Protein AF-A0A7V9BVW1-F1 (afdb_monomer_lite)

Secondary structure (DSSP, 8-state):
-----PPPHHHHHHHHHHHTT-EEEETTTT-SEEETTEEPS-TTHHHHHHHTTSEE--SS-TT-EEE-EE-HHHHHHHH--

pLDDT: mean 90.4, std 13.25, range [33.16, 98.38]

Radius of gyration: 11.61 Å; chains: 1; bounding box: 28×20×34 Å

Foldseek 3Di:
DDPPDQQDPVLLVVLVQLVVQQWKAAEFQSQWIDGVNHTDPPSCSSNVCSVVVQWGHDHDDRGDMDRIHGDPVNVVSSVVD

Sequence (81 aa):
MTTISSLTNRDRAVLKAVAAGRCTVSGPHADTLTIDGLCCADQFVGPRLADAGLIAGPTTGLTDTGPARLTESGRALLLAA

Structure (mmCIF, N/CA/C/O backbone):
data_AF-A0A7V9BVW1-F1
#
_entry.id   AF-A0A7V9BVW1-F1
#
loop_
_atom_site.group_PDB
_atom_site.i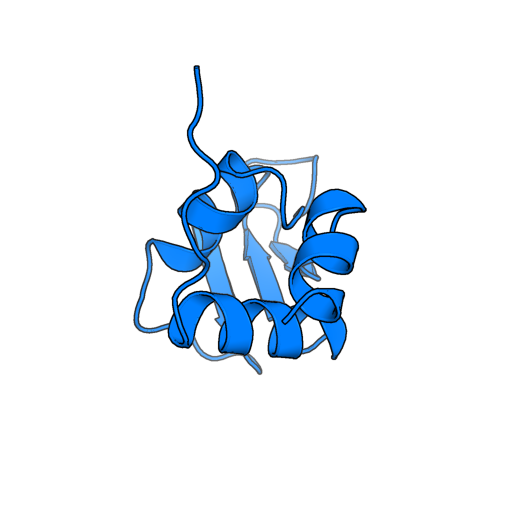d
_atom_site.type_symbol
_atom_site.label_atom_id
_atom_site.label_alt_id
_atom_site.label_comp_id
_atom_site.label_asym_id
_atom_site.label_entity_id
_atom_site.label_seq_id
_atom_site.pdbx_PDB_ins_code
_atom_site.Cartn_x
_atom_site.Cartn_y
_atom_site.Cartn_z
_atom_site.occupancy
_atom_site.B_iso_or_equiv
_atom_site.auth_seq_id
_atom_site.auth_comp_id
_atom_site.auth_asym_id
_atom_site.auth_atom_id
_atom_site.pdbx_PDB_model_num
ATOM 1 N N . MET A 1 1 ? 7.693 8.488 20.377 1.00 33.16 1 MET A N 1
ATOM 2 C CA . MET A 1 1 ? 6.509 7.745 20.856 1.00 33.16 1 MET A CA 1
ATOM 3 C C . MET A 1 1 ? 5.433 7.914 19.798 1.00 33.16 1 MET A C 1
ATOM 5 O O . MET A 1 1 ? 4.783 8.947 19.780 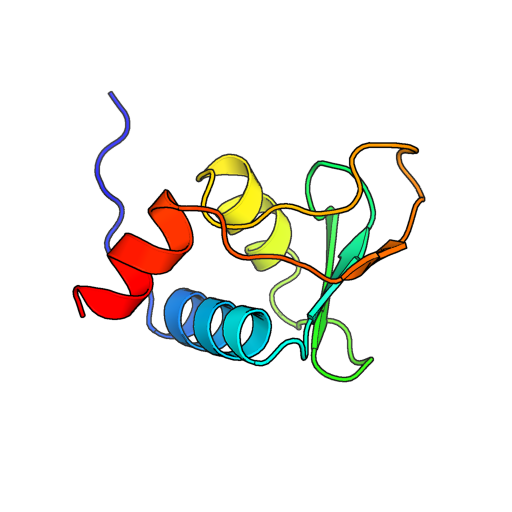1.00 33.16 1 MET A O 1
ATOM 9 N N . THR A 1 2 ? 5.347 6.998 18.834 1.00 34.31 2 THR A N 1
ATOM 10 C CA . THR A 1 2 ? 4.421 7.147 17.701 1.00 34.31 2 THR A CA 1
ATOM 11 C C . THR A 1 2 ? 3.092 6.529 18.102 1.00 34.31 2 THR A C 1
ATOM 13 O O . THR A 1 2 ? 2.967 5.313 18.215 1.00 34.31 2 THR A O 1
ATOM 16 N N . THR A 1 3 ? 2.131 7.386 18.425 1.00 4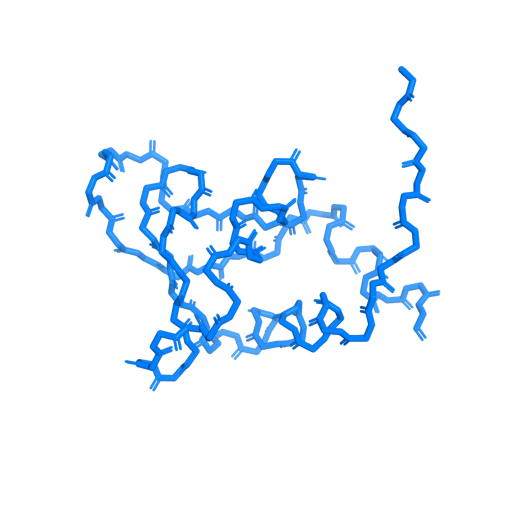3.31 3 THR A N 1
ATOM 17 C CA . THR A 1 3 ? 0.747 7.022 18.719 1.00 43.31 3 THR A CA 1
ATOM 18 C C . THR A 1 3 ? 0.192 6.201 17.556 1.00 43.31 3 THR A C 1
ATOM 20 O O . THR A 1 3 ? 0.418 6.556 16.399 1.00 43.31 3 THR A O 1
ATOM 23 N N . ILE A 1 4 ? -0.531 5.115 17.848 1.00 57.12 4 ILE A N 1
ATOM 24 C CA . ILE A 1 4 ? -1.284 4.354 16.844 1.00 57.12 4 ILE A CA 1
ATOM 25 C C . ILE A 1 4 ? -2.319 5.320 16.258 1.00 57.12 4 ILE A C 1
ATOM 27 O O . ILE A 1 4 ? -3.370 5.553 16.851 1.00 57.12 4 ILE A O 1
ATOM 31 N N . SER A 1 5 ? -1.985 5.956 15.134 1.00 61.50 5 SER A N 1
ATOM 32 C CA . SER A 1 5 ? -2.929 6.762 14.370 1.00 61.50 5 SER A CA 1
ATOM 33 C C . SER A 1 5 ? -4.032 5.821 13.912 1.00 61.50 5 SER A C 1
ATOM 35 O O . SER A 1 5 ? -3.770 4.873 13.168 1.00 61.50 5 SER A O 1
ATOM 37 N N . SER A 1 6 ? -5.258 6.037 14.387 1.00 74.44 6 SER A N 1
ATOM 38 C CA . SER A 1 6 ? -6.425 5.327 13.876 1.00 74.44 6 SER A CA 1
ATOM 39 C C . SER A 1 6 ? -6.467 5.507 12.358 1.00 74.44 6 SER A C 1
ATOM 41 O O . SER A 1 6 ? -6.553 6.640 11.880 1.00 74.44 6 SER A O 1
ATOM 43 N N . LEU A 1 7 ? -6.381 4.406 11.607 1.00 83.50 7 LEU A N 1
ATOM 44 C CA . LEU A 1 7 ? -6.443 4.439 10.146 1.00 83.50 7 LEU A CA 1
ATOM 45 C C . LEU A 1 7 ? -7.707 5.168 9.694 1.00 83.50 7 LEU A C 1
ATOM 47 O O . LEU A 1 7 ? -8.814 4.829 10.122 1.00 83.50 7 LEU A O 1
ATOM 51 N N . THR A 1 8 ? -7.554 6.132 8.789 1.00 90.38 8 THR A N 1
ATOM 52 C CA . THR A 1 8 ? -8.714 6.766 8.165 1.00 90.38 8 THR A CA 1
ATOM 53 C C . THR A 1 8 ? -9.438 5.764 7.258 1.00 90.38 8 THR A C 1
ATOM 55 O O . THR A 1 8 ? -8.868 4.761 6.816 1.00 90.38 8 THR A O 1
ATOM 58 N N . ASN A 1 9 ? -10.695 6.049 6.901 1.00 91.38 9 ASN A N 1
ATOM 59 C CA . ASN A 1 9 ? -11.415 5.243 5.904 1.00 91.38 9 ASN A CA 1
ATOM 60 C C . ASN A 1 9 ? -10.668 5.176 4.561 1.00 91.38 9 ASN A C 1
ATOM 62 O O . ASN A 1 9 ? -10.713 4.152 3.880 1.00 91.38 9 ASN A O 1
ATOM 66 N N . ARG A 1 10 ? -9.948 6.248 4.203 1.00 93.31 10 ARG A N 1
ATOM 67 C CA . ARG A 1 10 ? -9.120 6.294 2.996 1.00 93.31 10 ARG A CA 1
ATOM 68 C C . ARG A 1 10 ? -7.911 5.372 3.109 1.00 93.31 10 ARG A C 1
ATOM 70 O O . ARG A 1 10 ? -7.696 4.579 2.200 1.00 93.31 10 ARG A O 1
ATOM 77 N N . ASP A 1 11 ? -7.179 5.422 4.222 1.00 94.44 11 ASP A N 1
ATOM 78 C CA . ASP A 1 11 ? -6.043 4.519 4.458 1.00 94.44 11 ASP A CA 1
ATOM 79 C C . ASP A 1 11 ? -6.492 3.059 4.374 1.00 94.44 11 ASP A C 1
ATOM 81 O O . ASP A 1 11 ? -5.878 2.251 3.685 1.00 94.44 11 ASP A O 1
ATOM 85 N N . ARG A 1 12 ? -7.634 2.732 4.991 1.00 93.94 12 ARG A N 1
ATOM 86 C CA . ARG A 1 12 ? -8.216 1.388 4.930 1.00 93.94 12 ARG A CA 1
ATOM 87 C C . ARG A 1 12 ? -8.572 0.971 3.504 1.00 93.94 12 ARG A C 1
ATOM 89 O O . ARG A 1 12 ? -8.297 -0.164 3.122 1.00 93.94 12 ARG A O 1
ATOM 96 N N . ALA A 1 13 ? -9.182 1.855 2.715 1.00 95.94 13 ALA A N 1
ATOM 97 C CA . ALA A 1 13 ? -9.506 1.566 1.319 1.00 95.94 13 ALA A CA 1
ATOM 98 C C . ALA A 1 13 ? -8.242 1.291 0.487 1.00 95.94 13 ALA A C 1
ATOM 100 O O . ALA A 1 13 ? -8.217 0.334 -0.288 1.00 95.94 13 ALA A O 1
ATOM 101 N N . VAL A 1 14 ? -7.175 2.065 0.702 1.00 97.06 14 VAL A N 1
ATOM 102 C CA . VAL A 1 14 ? -5.885 1.850 0.034 1.00 97.06 14 VAL A CA 1
ATOM 103 C C . VAL A 1 14 ? -5.236 0.542 0.489 1.00 97.06 14 VAL A C 1
ATOM 105 O O . VAL A 1 14 ? -4.831 -0.244 -0.361 1.00 97.06 14 VAL A O 1
ATOM 108 N N . LEU A 1 15 ? -5.215 0.227 1.788 1.00 97.38 15 LEU A N 1
ATOM 109 C CA . LEU A 1 15 ? -4.693 -1.056 2.283 1.00 97.38 15 LEU A CA 1
ATOM 110 C C . LEU A 1 15 ? -5.460 -2.257 1.707 1.00 97.38 15 LEU A C 1
ATOM 112 O O . LEU A 1 15 ? -4.840 -3.261 1.360 1.00 97.38 15 LEU A O 1
ATOM 116 N N . LYS A 1 16 ? -6.785 -2.151 1.530 1.00 97.69 16 LYS A N 1
ATOM 117 C CA . LYS A 1 16 ? -7.591 -3.174 0.836 1.00 97.69 16 LYS A CA 1
ATOM 118 C C . LYS A 1 16 ? -7.193 -3.318 -0.635 1.00 97.69 16 LYS A C 1
ATOM 120 O O . LYS A 1 16 ? -7.084 -4.439 -1.123 1.00 97.69 16 LYS A O 1
ATOM 125 N N . ALA A 1 17 ? -6.949 -2.212 -1.336 1.00 98.25 17 ALA A N 1
ATOM 126 C CA . ALA A 1 17 ? -6.488 -2.245 -2.723 1.00 98.25 17 ALA A CA 1
ATOM 127 C C . ALA A 1 17 ? -5.082 -2.863 -2.852 1.00 98.25 17 ALA A C 1
ATOM 129 O O . ALA A 1 17 ? -4.851 -3.681 -3.744 1.00 98.25 17 ALA A O 1
ATOM 130 N N . VAL A 1 18 ? -4.175 -2.557 -1.916 1.00 98.19 18 VAL A N 1
ATOM 131 C CA . VAL A 1 18 ? -2.843 -3.181 -1.829 1.00 98.19 18 VAL A CA 1
ATOM 132 C C . VAL A 1 18 ? -2.968 -4.681 -1.558 1.00 98.19 18 VAL A C 1
ATOM 134 O O . VAL A 1 18 ? -2.327 -5.477 -2.238 1.00 98.19 18 VAL A O 1
ATOM 137 N N . ALA A 1 19 ? -3.830 -5.089 -0.619 1.00 98.06 19 ALA A N 1
ATOM 138 C CA . ALA A 1 19 ? -4.101 -6.501 -0.335 1.00 98.06 19 ALA A CA 1
ATOM 139 C C . ALA A 1 19 ? -4.626 -7.256 -1.567 1.00 98.06 19 ALA A C 1
ATOM 141 O O . ALA A 1 19 ? -4.286 -8.419 -1.770 1.00 98.06 19 ALA A O 1
ATOM 142 N N . ALA A 1 20 ? -5.419 -6.580 -2.401 1.00 98.12 20 ALA A N 1
ATOM 143 C CA . ALA A 1 20 ? -5.934 -7.105 -3.660 1.00 98.12 20 ALA A CA 1
ATOM 144 C C . ALA A 1 20 ? -4.911 -7.080 -4.815 1.00 98.12 20 ALA A C 1
ATOM 146 O O . ALA A 1 20 ? -5.252 -7.475 -5.926 1.00 98.12 20 ALA A O 1
ATOM 147 N N . GLY A 1 21 ? -3.682 -6.598 -4.593 1.00 97.94 21 GLY A N 1
ATOM 148 C CA . GLY A 1 21 ? -2.642 -6.521 -5.624 1.00 97.94 21 GLY A CA 1
ATOM 149 C C . GLY A 1 21 ? -2.898 -5.465 -6.705 1.00 97.94 21 GLY A C 1
ATOM 150 O O . GLY A 1 21 ? -2.313 -5.545 -7.779 1.00 97.94 21 GLY A O 1
ATOM 151 N N . ARG A 1 22 ? -3.766 -4.481 -6.437 1.00 98.38 22 ARG A N 1
ATOM 152 C CA . ARG A 1 22 ? -4.171 -3.445 -7.409 1.00 98.38 22 ARG A CA 1
ATOM 153 C C . ARG A 1 22 ? -3.241 -2.236 -7.447 1.00 98.38 22 ARG A C 1
ATOM 155 O O . ARG A 1 22 ? -3.422 -1.356 -8.286 1.00 98.38 22 ARG A O 1
ATOM 162 N N . CYS A 1 23 ? -2.284 -2.168 -6.524 1.00 98.38 23 CYS A N 1
ATOM 163 C CA . CYS A 1 23 ? -1.460 -0.985 -6.326 1.00 98.38 23 CYS A CA 1
ATOM 164 C C . CYS A 1 23 ? -0.029 -1.175 -6.829 1.00 98.38 23 CYS A C 1
ATOM 166 O O . CYS A 1 23 ? 0.616 -2.182 -6.520 1.00 98.38 23 CYS A O 1
ATOM 168 N N . THR A 1 24 ? 0.498 -0.157 -7.506 1.00 98.00 24 THR A N 1
ATOM 169 C CA . THR A 1 24 ? 1.935 -0.018 -7.780 1.00 98.00 24 THR A CA 1
ATOM 170 C C . THR A 1 24 ? 2.481 1.229 -7.105 1.00 98.00 24 THR A C 1
ATOM 172 O O . THR A 1 24 ? 1.750 2.200 -6.901 1.00 98.00 24 THR A O 1
ATOM 175 N N . VAL A 1 25 ? 3.758 1.185 -6.737 1.00 97.25 25 VAL A N 1
ATOM 176 C CA . VAL A 1 25 ? 4.468 2.297 -6.108 1.00 97.25 25 VAL A CA 1
ATOM 177 C C . VAL A 1 25 ? 5.855 2.492 -6.706 1.00 97.25 25 VAL A C 1
ATOM 179 O O . VAL A 1 25 ? 6.445 1.533 -7.210 1.00 97.25 25 VAL A O 1
ATOM 182 N N . SER A 1 26 ? 6.366 3.722 -6.636 1.00 94.69 26 SER A N 1
ATOM 183 C CA . SER A 1 26 ? 7.735 4.073 -7.027 1.00 94.69 26 SER A CA 1
ATOM 184 C C . SER A 1 26 ? 8.649 4.252 -5.816 1.00 94.69 26 SER A C 1
ATOM 186 O O . SER A 1 26 ? 8.266 4.908 -4.845 1.00 94.69 26 SER A O 1
ATOM 188 N N . GLY A 1 27 ? 9.868 3.728 -5.913 1.00 91.00 27 GLY A N 1
ATOM 189 C CA . GLY A 1 27 ? 10.916 3.903 -4.917 1.00 91.00 27 GLY A CA 1
ATOM 190 C C . GLY A 1 27 ? 10.616 3.250 -3.557 1.00 91.00 27 GLY A C 1
ATOM 191 O O . GLY A 1 27 ? 9.538 2.687 -3.330 1.00 91.00 27 GLY A O 1
ATOM 192 N N . PRO A 1 28 ? 11.571 3.339 -2.616 1.00 86.44 28 PRO A N 1
ATOM 193 C CA . PRO A 1 28 ? 11.449 2.712 -1.301 1.00 86.44 28 PRO A CA 1
ATOM 194 C C . PRO A 1 28 ? 10.411 3.392 -0.395 1.00 86.44 28 PRO A C 1
ATOM 196 O O . PRO A 1 28 ? 9.857 2.738 0.486 1.00 86.44 28 PRO A O 1
ATOM 199 N N . HIS A 1 29 ? 10.118 4.675 -0.629 1.00 90.25 29 HIS A N 1
ATOM 200 C CA . HIS A 1 29 ? 9.163 5.470 0.154 1.00 90.25 29 HIS A CA 1
ATOM 201 C C . HIS A 1 29 ? 7.759 5.520 -0.458 1.00 90.25 29 HIS A C 1
ATOM 203 O O . HIS A 1 29 ? 6.888 6.202 0.068 1.00 90.25 29 HIS A O 1
ATOM 209 N N . ALA A 1 30 ? 7.512 4.785 -1.546 1.00 93.50 30 ALA A N 1
ATOM 210 C CA . ALA A 1 30 ? 6.238 4.811 -2.257 1.00 93.50 30 ALA A CA 1
ATOM 211 C C . ALA A 1 30 ? 5.806 6.226 -2.701 1.00 93.50 30 ALA A C 1
ATOM 213 O O . ALA A 1 30 ? 4.636 6.588 -2.566 1.00 93.50 30 ALA A O 1
ATOM 214 N N . ASP A 1 31 ? 6.746 7.003 -3.250 1.00 91.88 31 ASP A N 1
ATOM 215 C CA . ASP A 1 31 ? 6.585 8.429 -3.587 1.00 91.88 31 ASP A CA 1
ATOM 216 C C . ASP A 1 31 ? 5.408 8.701 -4.532 1.00 91.88 31 ASP A C 1
ATOM 218 O O . ASP A 1 31 ? 4.721 9.714 -4.428 1.00 91.88 31 ASP A O 1
ATOM 222 N N . THR A 1 32 ? 5.150 7.771 -5.450 1.00 94.75 32 THR A N 1
ATOM 223 C CA . THR A 1 32 ? 3.937 7.733 -6.267 1.00 94.75 32 THR A CA 1
ATOM 224 C C . THR A 1 32 ? 3.207 6.434 -5.988 1.00 94.75 32 THR A C 1
ATOM 226 O O . THR A 1 32 ? 3.828 5.375 -5.996 1.00 94.75 32 THR A O 1
ATOM 229 N N . LEU A 1 33 ? 1.888 6.502 -5.796 1.00 96.94 33 LEU A N 1
ATOM 230 C CA . LEU A 1 33 ? 1.011 5.339 -5.683 1.00 96.94 33 LEU A CA 1
ATOM 231 C C . LEU A 1 33 ? -0.034 5.377 -6.797 1.00 96.94 33 LEU A C 1
ATOM 233 O O . LEU A 1 33 ? -0.758 6.365 -6.944 1.00 96.94 33 LEU A O 1
ATOM 237 N N . THR A 1 34 ? -0.148 4.284 -7.548 1.00 97.94 34 THR A N 1
ATOM 238 C CA . THR A 1 34 ? -1.249 4.080 -8.496 1.00 97.94 34 THR A CA 1
ATOM 239 C C . THR A 1 34 ? -2.165 2.956 -8.033 1.00 97.94 34 THR A C 1
ATOM 241 O O . THR A 1 34 ? -1.719 2.030 -7.356 1.00 97.94 34 THR A O 1
ATOM 244 N N . ILE A 1 35 ? -3.445 3.047 -8.390 1.00 97.88 35 ILE A N 1
ATOM 245 C CA . ILE A 1 35 ? -4.468 2.024 -8.170 1.00 97.88 35 ILE A CA 1
ATOM 246 C C . ILE A 1 35 ? -5.078 1.724 -9.537 1.00 97.88 35 ILE A C 1
ATOM 248 O O . ILE A 1 35 ? -5.605 2.626 -10.184 1.00 97.88 35 ILE A O 1
ATOM 252 N N . ASP A 1 36 ? -4.936 0.483 -10.005 1.00 97.31 36 ASP A N 1
ATOM 253 C CA . ASP A 1 36 ? -5.337 0.058 -11.358 1.00 97.31 36 ASP A CA 1
ATOM 254 C C . ASP A 1 36 ? -4.758 0.941 -12.477 1.00 97.31 36 ASP A C 1
ATOM 256 O O . ASP A 1 36 ? -5.417 1.235 -13.473 1.00 97.31 36 ASP A O 1
ATOM 260 N N . GLY A 1 37 ? -3.517 1.398 -12.298 1.00 96.06 37 GLY A N 1
ATOM 261 C CA . GLY A 1 37 ? -2.818 2.244 -13.266 1.00 96.06 37 GLY A CA 1
ATOM 262 C C . GLY A 1 37 ? -3.189 3.729 -13.218 1.00 96.06 37 GLY A C 1
ATOM 263 O O . GLY A 1 37 ? -2.631 4.507 -13.989 1.00 96.06 37 GLY A O 1
ATOM 264 N N . LEU A 1 38 ? -4.077 4.154 -12.314 1.00 96.94 38 LEU A N 1
ATOM 265 C CA . LEU A 1 38 ? -4.412 5.565 -12.106 1.00 96.94 38 LEU A CA 1
ATOM 266 C C . LEU A 1 38 ? -3.711 6.111 -10.864 1.00 96.94 38 LEU A C 1
ATOM 268 O O . LEU A 1 38 ? -3.755 5.487 -9.803 1.00 96.94 38 LEU A O 1
ATOM 272 N N . CYS A 1 39 ? -3.095 7.291 -10.969 1.00 96.12 39 CYS A N 1
ATOM 273 C CA . CYS A 1 39 ? -2.497 7.960 -9.815 1.00 96.12 39 CYS A CA 1
ATOM 274 C C . CYS A 1 39 ? -3.544 8.180 -8.720 1.00 96.12 39 CYS A C 1
ATOM 276 O O . CYS A 1 39 ? -4.645 8.676 -8.977 1.00 96.12 39 CYS A O 1
ATOM 278 N N . CYS A 1 40 ? -3.191 7.838 -7.484 1.00 95.50 40 CYS A N 1
ATOM 279 C CA . CYS A 1 40 ? -4.036 8.155 -6.349 1.00 95.50 40 CYS A CA 1
ATOM 280 C C . CYS A 1 40 ? -4.124 9.676 -6.189 1.00 95.50 40 CYS A C 1
ATOM 282 O O . CYS A 1 40 ? -3.104 10.360 -6.133 1.00 95.50 40 CYS A O 1
ATOM 284 N N . ALA A 1 41 ? -5.343 10.208 -6.085 1.00 93.00 41 ALA A N 1
ATOM 285 C CA . ALA A 1 41 ? -5.555 11.644 -5.895 1.00 93.00 41 ALA A CA 1
ATOM 286 C C . ALA A 1 41 ? -4.935 12.168 -4.584 1.00 93.00 41 ALA A C 1
ATOM 288 O O . ALA A 1 41 ? -4.577 13.340 -4.486 1.00 93.00 41 ALA A O 1
ATOM 289 N N . ASP A 1 42 ? -4.799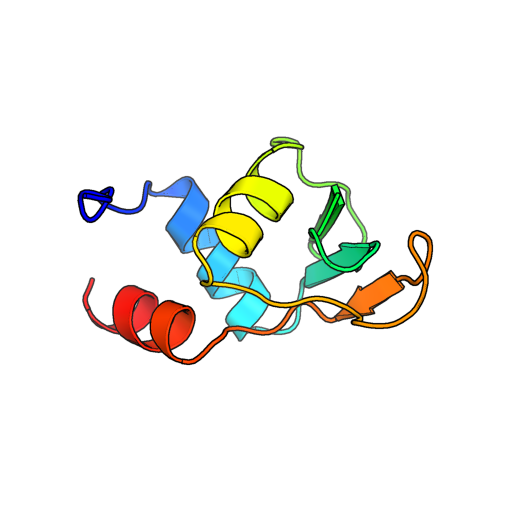 11.300 -3.578 1.00 94.00 42 ASP A N 1
ATOM 290 C CA . ASP A 1 42 ? -4.043 11.582 -2.359 1.00 94.00 42 ASP A CA 1
ATOM 291 C C . ASP A 1 42 ? -2.581 11.165 -2.569 1.00 94.00 42 ASP A C 1
ATOM 293 O O . ASP A 1 42 ? -2.196 10.039 -2.259 1.00 94.00 42 ASP A O 1
ATOM 297 N N . GLN A 1 43 ? -1.768 12.075 -3.111 1.00 93.69 43 GLN A N 1
ATOM 298 C CA . GLN A 1 43 ? -0.351 11.812 -3.402 1.00 93.69 43 GLN A CA 1
ATOM 299 C C . GLN A 1 43 ? 0.471 11.425 -2.158 1.00 93.69 43 GLN A C 1
ATOM 301 O O . GLN A 1 43 ? 1.507 10.785 -2.280 1.00 93.69 43 GLN A O 1
ATOM 306 N N . PHE A 1 44 ? 0.002 11.766 -0.952 1.00 94.56 44 PHE A N 1
ATOM 307 C CA . PHE A 1 44 ? 0.718 11.497 0.295 1.00 94.56 44 PHE A CA 1
ATOM 308 C C . PHE A 1 44 ? 0.331 10.165 0.939 1.00 94.56 44 PHE A C 1
ATOM 310 O O . PHE A 1 44 ? 0.964 9.763 1.914 1.00 94.56 44 PHE A O 1
ATOM 317 N N . VAL A 1 45 ? -0.685 9.459 0.426 1.00 96.06 45 VAL A N 1
ATOM 318 C CA . VAL A 1 45 ? -1.121 8.192 1.030 1.00 96.06 45 VAL A CA 1
ATOM 319 C C . VAL A 1 45 ? -0.054 7.102 0.914 1.00 96.06 45 VAL A C 1
ATOM 321 O O . VAL A 1 45 ? 0.116 6.333 1.852 1.00 96.06 45 VAL A O 1
ATOM 324 N N . GLY A 1 46 ? 0.691 7.058 -0.196 1.00 95.88 46 GLY A N 1
ATOM 325 C CA . GLY A 1 46 ? 1.811 6.131 -0.384 1.00 95.88 46 GLY A CA 1
ATOM 326 C C . GLY A 1 46 ? 2.903 6.351 0.667 1.00 95.88 46 GLY A C 1
ATOM 327 O O . GLY A 1 46 ? 3.087 5.468 1.510 1.00 95.88 46 GLY A O 1
ATOM 328 N N . PRO A 1 47 ? 3.526 7.546 0.710 1.00 95.56 47 PRO A N 1
ATOM 329 C CA . PRO A 1 47 ? 4.554 7.876 1.695 1.00 95.56 47 PRO A CA 1
ATOM 330 C C . PRO A 1 47 ? 4.081 7.719 3.135 1.00 95.56 47 PRO A C 1
ATOM 332 O O . PRO A 1 47 ? 4.752 7.084 3.940 1.00 95.56 47 PRO A O 1
ATOM 335 N N . ARG A 1 48 ? 2.868 8.186 3.461 1.00 95.19 48 ARG A N 1
ATOM 336 C CA . ARG A 1 48 ? 2.311 8.050 4.815 1.00 95.19 48 ARG A CA 1
ATOM 337 C C . ARG A 1 48 ? 2.203 6.590 5.255 1.00 95.19 48 ARG A C 1
ATOM 339 O O . ARG A 1 48 ? 2.496 6.282 6.407 1.00 95.19 48 ARG A O 1
ATOM 346 N N . LEU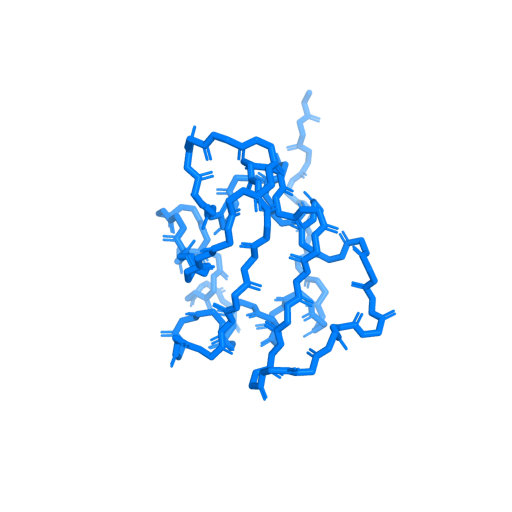 A 1 49 ? 1.747 5.696 4.376 1.00 96.00 49 LEU A N 1
ATOM 347 C CA . LEU A 1 49 ? 1.606 4.274 4.701 1.00 96.00 49 LEU A CA 1
ATOM 348 C C . LEU A 1 49 ? 2.956 3.541 4.706 1.00 96.00 49 LEU A C 1
ATOM 350 O O . LEU A 1 49 ? 3.118 2.605 5.491 1.00 96.00 49 LEU A O 1
ATOM 354 N N . ALA A 1 50 ? 3.908 3.948 3.863 1.00 95.88 50 ALA A N 1
ATOM 355 C CA . ALA A 1 50 ? 5.264 3.401 3.841 1.00 95.88 50 ALA A CA 1
ATOM 356 C C . ALA A 1 50 ? 6.057 3.810 5.094 1.00 95.88 50 ALA A C 1
ATOM 358 O O . ALA A 1 50 ? 6.597 2.944 5.780 1.00 95.88 50 ALA A O 1
ATOM 359 N N . ASP A 1 51 ? 6.030 5.091 5.470 1.00 94.56 51 ASP A N 1
ATOM 360 C CA . ASP A 1 51 ? 6.679 5.617 6.680 1.00 94.56 51 ASP A CA 1
ATOM 361 C C . ASP A 1 51 ? 6.060 5.048 7.964 1.00 94.56 51 ASP A C 1
ATOM 363 O O . ASP A 1 51 ? 6.752 4.807 8.953 1.00 94.56 51 ASP A O 1
ATOM 367 N N . ALA A 1 52 ? 4.753 4.764 7.948 1.00 93.81 52 ALA A N 1
ATOM 368 C CA . ALA A 1 52 ? 4.078 4.039 9.024 1.00 93.81 52 ALA 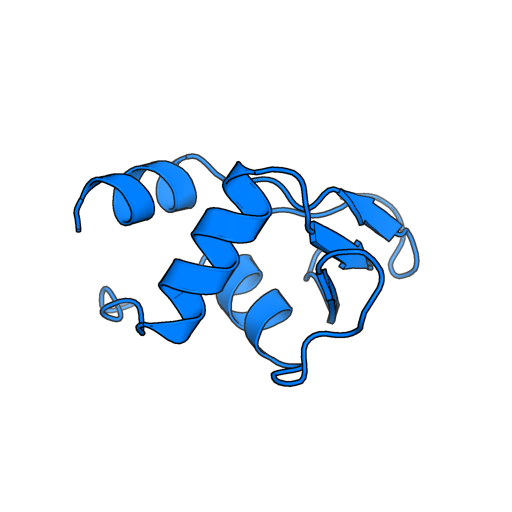A CA 1
ATOM 369 C C . ALA A 1 52 ? 4.417 2.534 9.052 1.00 93.81 52 ALA A C 1
ATOM 371 O O . ALA A 1 52 ? 3.936 1.808 9.925 1.00 93.81 52 ALA A O 1
ATOM 372 N N . GLY A 1 53 ? 5.213 2.044 8.098 1.00 95.62 53 GLY A N 1
ATOM 373 C CA . GLY A 1 53 ? 5.615 0.647 7.991 1.00 95.62 53 GLY A CA 1
ATOM 374 C C . GLY A 1 53 ? 4.460 -0.294 7.664 1.00 95.62 53 GLY A C 1
ATOM 375 O O . GLY A 1 53 ? 4.499 -1.452 8.075 1.00 95.62 53 GLY A O 1
ATOM 376 N N . LEU A 1 54 ? 3.414 0.179 6.977 1.00 96.62 54 LEU A N 1
ATOM 377 C CA . LEU A 1 54 ? 2.206 -0.596 6.649 1.00 96.62 54 LEU A CA 1
ATOM 378 C C . LEU A 1 54 ? 2.240 -1.180 5.236 1.00 96.62 54 LEU A C 1
ATOM 380 O O . LEU A 1 54 ? 1.651 -2.235 4.983 1.00 96.62 54 LEU A O 1
ATOM 384 N N . ILE A 1 55 ? 2.946 -0.519 4.322 1.00 97.44 55 ILE A N 1
ATOM 385 C CA . ILE A 1 55 ? 3.209 -1.023 2.974 1.00 97.44 55 ILE A CA 1
ATOM 386 C C . ILE A 1 55 ? 4.702 -0.969 2.662 1.00 97.44 55 ILE A C 1
ATOM 388 O O . ILE A 1 55 ? 5.446 -0.217 3.282 1.00 97.44 55 ILE A O 1
ATOM 392 N N . ALA A 1 56 ? 5.125 -1.761 1.685 1.00 96.12 56 ALA A N 1
ATOM 393 C CA . ALA A 1 56 ? 6.465 -1.736 1.122 1.00 96.12 56 ALA A CA 1
ATOM 394 C C . ALA A 1 56 ? 6.397 -1.701 -0.411 1.00 96.12 56 ALA A C 1
ATOM 396 O O . ALA A 1 56 ? 5.508 -2.315 -1.014 1.00 96.12 56 ALA A O 1
ATOM 397 N N . GLY A 1 57 ? 7.344 -0.986 -1.018 1.00 93.38 57 GLY A N 1
ATOM 398 C CA . GLY A 1 57 ? 7.583 -0.931 -2.459 1.00 93.38 57 GLY A CA 1
ATOM 399 C C . GLY A 1 57 ? 8.894 -1.614 -2.867 1.00 93.38 57 GLY A C 1
ATOM 400 O O . GLY A 1 57 ? 9.491 -2.340 -2.066 1.00 93.38 57 GLY A O 1
ATOM 401 N N . PRO A 1 58 ? 9.348 -1.404 -4.114 1.00 91.69 58 PRO A N 1
ATOM 402 C CA . PRO A 1 58 ? 10.690 -1.780 -4.552 1.00 91.69 58 PRO A CA 1
ATOM 403 C C . PRO A 1 58 ? 11.765 -1.206 -3.622 1.00 91.69 58 PRO A C 1
ATOM 405 O O . PRO A 1 58 ? 11.693 -0.052 -3.210 1.00 91.69 58 PRO A O 1
ATOM 408 N N . THR A 1 59 ? 12.763 -2.020 -3.283 1.00 83.00 59 THR A N 1
ATOM 409 C CA . THR A 1 59 ? 13.854 -1.630 -2.371 1.00 83.00 59 THR A CA 1
ATOM 410 C C . THR A 1 59 ? 15.113 -1.166 -3.100 1.00 83.00 59 THR A C 1
ATOM 412 O O . THR A 1 59 ? 16.034 -0.648 -2.473 1.00 83.00 59 THR A O 1
ATOM 415 N N . THR A 1 60 ? 15.170 -1.357 -4.416 1.00 82.50 60 THR A N 1
ATOM 416 C CA . THR A 1 60 ? 16.239 -0.880 -5.296 1.00 82.50 60 THR A CA 1
ATOM 417 C C . THR A 1 60 ? 15.754 0.345 -6.051 1.00 82.50 60 THR A C 1
ATOM 419 O O . THR A 1 60 ? 14.571 0.415 -6.336 1.00 82.50 60 THR A O 1
ATOM 422 N N . GLY A 1 61 ? 16.653 1.289 -6.351 1.00 80.00 61 GLY A N 1
ATOM 423 C CA . GLY A 1 61 ? 16.394 2.428 -7.241 1.00 80.00 61 GLY A CA 1
ATOM 424 C C . GLY A 1 61 ? 15.327 3.423 -6.757 1.00 80.00 61 GLY A C 1
ATOM 425 O O . GLY A 1 61 ? 14.173 3.087 -6.528 1.00 80.00 61 GLY A O 1
ATOM 426 N N . LEU A 1 62 ? 15.669 4.713 -6.688 1.00 80.12 62 LEU A N 1
ATOM 427 C CA . LEU A 1 62 ? 14.684 5.761 -6.363 1.00 80.12 62 LEU A CA 1
ATOM 428 C C . LEU A 1 62 ? 13.544 5.856 -7.395 1.00 80.12 62 LEU A C 1
ATOM 430 O O . LEU A 1 62 ? 12.472 6.361 -7.089 1.00 80.12 62 LEU A O 1
ATOM 434 N N . THR A 1 63 ? 13.778 5.370 -8.614 1.00 83.94 63 THR A N 1
ATOM 435 C CA . THR A 1 63 ? 12.828 5.423 -9.732 1.00 83.94 63 THR A CA 1
ATOM 436 C C . THR A 1 63 ? 12.177 4.079 -10.045 1.00 83.94 63 THR A C 1
ATOM 438 O O . THR A 1 63 ? 11.336 4.011 -10.943 1.00 83.94 63 THR A O 1
ATOM 441 N N . ASP A 1 64 ? 12.563 3.001 -9.358 1.00 92.56 64 ASP A N 1
ATOM 442 C CA . ASP A 1 64 ? 12.023 1.677 -9.661 1.00 92.56 64 ASP A CA 1
ATOM 443 C C . ASP A 1 64 ? 10.544 1.645 -9.285 1.00 92.56 64 ASP A C 1
ATOM 445 O O . ASP A 1 64 ? 10.141 2.106 -8.217 1.00 92.56 64 ASP A O 1
ATOM 449 N N . THR A 1 65 ? 9.722 1.099 -10.176 1.00 94.50 65 THR A N 1
ATOM 450 C CA . THR A 1 65 ? 8.282 0.954 -9.957 1.00 94.50 65 THR A CA 1
ATOM 451 C C . THR A 1 65 ? 7.930 -0.518 -9.838 1.00 94.50 65 THR A C 1
ATOM 453 O O . THR A 1 65 ? 8.398 -1.347 -10.617 1.00 94.50 65 THR A O 1
ATOM 456 N N . GLY A 1 66 ? 7.080 -0.860 -8.876 1.00 95.94 66 GLY A N 1
ATOM 457 C CA . GLY A 1 66 ? 6.665 -2.240 -8.662 1.00 95.94 66 GLY A CA 1
ATOM 458 C C . GLY A 1 66 ? 5.414 -2.362 -7.803 1.00 95.94 66 GLY A C 1
ATOM 459 O O . GLY A 1 66 ? 4.840 -1.354 -7.392 1.00 95.94 66 GLY A O 1
ATOM 460 N N . PRO A 1 67 ? 4.946 -3.594 -7.550 1.00 97.06 67 PRO A N 1
ATOM 461 C CA . PRO A 1 67 ? 3.740 -3.818 -6.767 1.00 97.06 67 PRO A CA 1
ATOM 462 C C . PRO A 1 67 ? 3.937 -3.349 -5.324 1.00 97.06 67 PRO A C 1
ATOM 464 O O . PRO A 1 67 ? 4.924 -3.709 -4.679 1.00 97.06 67 PRO A O 1
ATOM 467 N N . ALA A 1 68 ? 2.961 -2.610 -4.798 1.00 97.69 68 ALA A N 1
ATOM 468 C CA . ALA A 1 68 ? 2.890 -2.351 -3.367 1.00 97.69 68 ALA A CA 1
ATOM 469 C C . ALA A 1 68 ? 2.512 -3.642 -2.635 1.00 97.69 68 ALA A C 1
ATOM 471 O O . ALA A 1 68 ? 1.663 -4.411 -3.093 1.00 97.69 68 ALA A O 1
ATOM 472 N N . ARG A 1 69 ? 3.118 -3.881 -1.474 1.00 97.62 69 ARG A N 1
ATOM 473 C CA . ARG A 1 69 ? 2.844 -5.061 -0.647 1.00 97.62 69 ARG A CA 1
ATOM 474 C C . ARG A 1 69 ? 2.519 -4.639 0.770 1.00 97.62 69 ARG A C 1
ATOM 476 O O . ARG A 1 69 ? 3.177 -3.757 1.306 1.00 97.62 69 ARG A O 1
ATOM 483 N N . LEU A 1 70 ? 1.546 -5.298 1.397 1.00 97.94 70 LEU A N 1
ATOM 484 C CA . LEU A 1 70 ? 1.346 -5.144 2.836 1.00 97.94 70 LEU A CA 1
ATOM 485 C C . LEU A 1 70 ? 2.554 -5.703 3.592 1.00 97.94 70 LEU A C 1
ATOM 487 O O . LEU A 1 70 ? 3.023 -6.811 3.300 1.00 97.94 70 LEU A O 1
ATOM 491 N N . THR A 1 71 ? 3.004 -4.958 4.595 1.00 97.19 71 THR A N 1
ATOM 492 C CA . THR A 1 71 ? 3.872 -5.489 5.649 1.00 97.19 71 THR A CA 1
ATOM 493 C C . THR A 1 71 ? 3.046 -6.329 6.625 1.00 97.19 71 THR A C 1
ATOM 495 O O . THR A 1 71 ? 1.818 -6.411 6.522 1.00 97.19 71 THR A O 1
ATOM 498 N N . GLU A 1 72 ? 3.705 -6.944 7.605 1.00 97.12 72 GLU A N 1
ATOM 499 C CA . GLU A 1 72 ? 2.994 -7.656 8.668 1.00 97.12 72 GLU A CA 1
ATOM 500 C C . GLU A 1 72 ? 2.117 -6.715 9.507 1.00 97.12 72 GLU A C 1
ATOM 502 O O . GLU A 1 72 ? 0.931 -6.977 9.702 1.00 97.12 72 GLU A O 1
ATOM 507 N N . SER A 1 73 ? 2.649 -5.553 9.895 1.00 95.56 73 SER A N 1
ATOM 508 C CA . SER A 1 73 ? 1.889 -4.518 10.605 1.00 95.56 73 SER A CA 1
ATOM 509 C C . SER A 1 73 ? 0.690 -4.017 9.792 1.00 95.56 73 SER A C 1
ATOM 511 O O . SER A 1 73 ? -0.401 -3.837 10.335 1.00 95.56 73 SER A O 1
ATOM 513 N N . GLY A 1 74 ? 0.865 -3.838 8.476 1.00 96.06 74 GLY A N 1
ATOM 514 C CA . GLY A 1 74 ? -0.214 -3.454 7.565 1.00 96.06 74 GLY A CA 1
ATOM 515 C C . GLY A 1 74 ? -1.334 -4.490 7.498 1.00 96.06 74 GLY A C 1
ATOM 516 O O . GLY A 1 74 ? -2.510 -4.126 7.552 1.00 96.06 74 GLY A O 1
ATOM 517 N N . ARG A 1 75 ? -0.985 -5.784 7.439 1.00 96.19 75 ARG A N 1
ATOM 518 C CA . ARG A 1 75 ? -1.961 -6.884 7.503 1.00 96.19 75 ARG A CA 1
ATOM 519 C C . ARG A 1 75 ? -2.713 -6.898 8.830 1.00 96.19 75 ARG A C 1
ATOM 521 O O . ARG A 1 75 ? -3.940 -6.964 8.820 1.00 96.19 75 ARG A O 1
ATOM 528 N N . ALA A 1 76 ? -2.001 -6.798 9.950 1.00 93.94 76 ALA A N 1
ATOM 529 C CA . ALA A 1 76 ? -2.603 -6.838 11.280 1.00 93.94 76 ALA A CA 1
ATOM 530 C C . ALA A 1 76 ? -3.630 -5.710 11.485 1.00 93.94 76 ALA A C 1
ATOM 532 O O . ALA A 1 76 ? -4.756 -5.968 11.910 1.00 93.94 76 ALA A O 1
ATOM 533 N N . LEU A 1 77 ? -3.290 -4.469 11.117 1.00 91.94 77 LEU A N 1
ATOM 534 C CA . LEU A 1 77 ? -4.213 -3.333 11.244 1.00 91.94 77 LEU A CA 1
ATOM 535 C C . LEU A 1 77 ? -5.403 -3.400 10.281 1.00 91.94 77 LEU A C 1
ATOM 537 O O . LEU A 1 77 ? -6.488 -2.914 10.611 1.00 91.94 77 LEU A O 1
ATOM 541 N N . LEU A 1 78 ? -5.217 -3.984 9.096 1.00 91.25 78 LEU A N 1
ATOM 542 C CA . LEU A 1 78 ? -6.313 -4.187 8.155 1.00 91.25 78 LEU A CA 1
ATOM 543 C C . LEU A 1 78 ? -7.334 -5.207 8.683 1.00 91.25 78 LEU A C 1
ATOM 545 O O . LEU A 1 78 ? -8.524 -5.031 8.443 1.00 91.25 78 LEU A O 1
ATOM 549 N N . LEU A 1 79 ? -6.881 -6.242 9.398 1.00 89.75 79 LEU A N 1
ATOM 550 C CA . LEU A 1 79 ? -7.744 -7.273 9.987 1.00 89.75 79 LEU A CA 1
ATOM 551 C C . LEU A 1 79 ? -8.420 -6.830 11.291 1.00 89.75 79 LEU A C 1
ATOM 553 O O . LEU A 1 79 ? -9.510 -7.301 11.600 1.00 89.75 79 LEU A O 1
ATOM 557 N N . ALA A 1 80 ? -7.787 -5.942 12.058 1.00 82.12 80 ALA A N 1
ATOM 558 C CA . ALA A 1 80 ? -8.272 -5.515 13.371 1.00 82.12 80 ALA A CA 1
ATOM 559 C C . ALA A 1 80 ? -9.476 -4.550 13.341 1.00 82.12 80 ALA A C 1
ATOM 561 O O . ALA A 1 80 ? -9.919 -4.115 14.404 1.00 82.12 80 ALA A O 1
ATOM 562 N N . ALA A 1 81 ? -9.983 -4.166 12.166 1.00 60.62 81 ALA A N 1
ATOM 563 C CA . ALA A 1 81 ? -11.052 -3.174 12.046 1.00 60.62 81 ALA A CA 1
ATOM 564 C C . ALA A 1 81 ? -11.926 -3.354 10.809 1.00 60.62 81 ALA A C 1
ATOM 566 O O . ALA A 1 81 ? -13.134 -3.066 10.914 1.00 60.62 81 ALA A O 1
#